Protein AF-D5SGZ9-F1 (afdb_monomer)

Foldseek 3Di:
DPPPPPDDALVNLVVVLVVLVVVLVVCVVPHDPVVNVVSVVVSVVSVVVSVVNVVVPDDPVVVVVVVVVVVVVVVVVVVVVVVVVVVVVVVVVVVVVPDPDDPDPPDDDDDDD

Secondary structure (DSSP, 8-state):
------PPPHHHHHHHHHHHHHHHHHHHTT--HHHHHHHHHHHHHHHHHHHHHHHTS--HHHHHHHHHHHHHHHHHHHHHHHHHHHHHHHHHHHHHH-PPPP-----------

Structure (mmCIF, N/CA/C/O backbone):
data_AF-D5SGZ9-F1
#
_entry.id   AF-D5SGZ9-F1
#
loop_
_atom_site.group_PDB
_atom_site.id
_atom_site.type_symbol
_atom_site.label_atom_id
_atom_site.label_alt_id
_atom_site.label_comp_id
_atom_site.label_asym_id
_atom_site.label_entity_id
_atom_site.label_seq_id
_atom_site.pdbx_PDB_ins_code
_atom_site.Cartn_x
_atom_site.Cartn_y
_atom_site.Cartn_z
_atom_site.occupancy
_atom_site.B_iso_or_equiv
_atom_site.auth_seq_id
_atom_site.auth_comp_id
_atom_site.auth_asym_id
_atom_site.auth_atom_id
_atom_site.pdbx_PDB_model_num
ATOM 1 N N . MET A 1 1 ? 19.747 -9.788 16.805 1.00 39.22 1 MET A N 1
ATOM 2 C CA . MET A 1 1 ? 19.063 -8.711 16.062 1.00 39.22 1 MET A CA 1
ATOM 3 C C . MET A 1 1 ? 19.296 -8.946 14.583 1.00 39.22 1 MET A C 1
ATOM 5 O O . MET A 1 1 ? 20.412 -8.750 14.116 1.00 39.22 1 MET A O 1
ATOM 9 N N . SER A 1 2 ? 18.296 -9.457 13.870 1.00 44.56 2 SER A N 1
ATOM 10 C CA . SER A 1 2 ? 18.374 -9.579 12.414 1.00 44.56 2 SER A CA 1
ATOM 11 C C . SER A 1 2 ? 18.352 -8.168 11.841 1.00 44.56 2 SER A C 1
ATOM 13 O O . SER A 1 2 ? 17.422 -7.419 12.124 1.00 44.56 2 SER A O 1
ATOM 15 N N . LYS A 1 3 ? 19.399 -7.778 11.105 1.00 44.19 3 LYS A N 1
ATOM 16 C CA . LYS A 1 3 ? 19.377 -6.553 10.302 1.00 44.19 3 LYS A CA 1
ATOM 17 C C . LYS A 1 3 ? 18.256 -6.733 9.292 1.00 44.19 3 LYS A C 1
ATOM 19 O O . LYS A 1 3 ? 18.413 -7.490 8.337 1.00 44.19 3 LYS A O 1
ATOM 24 N N . GLU A 1 4 ? 17.112 -6.121 9.553 1.00 48.75 4 GLU A N 1
ATOM 25 C CA . GLU A 1 4 ? 16.048 -6.044 8.571 1.00 48.75 4 GLU A CA 1
ATOM 26 C C . GLU A 1 4 ? 16.647 -5.292 7.384 1.00 48.75 4 GLU A C 1
ATOM 28 O O . GLU A 1 4 ? 17.048 -4.133 7.497 1.00 48.75 4 GLU A O 1
ATOM 33 N N . VAL A 1 5 ? 16.875 -6.009 6.284 1.00 51.25 5 VAL A N 1
ATOM 34 C CA . VAL A 1 5 ? 17.362 -5.403 5.050 1.00 51.25 5 VAL A CA 1
ATOM 35 C C . VAL A 1 5 ? 16.232 -4.494 4.598 1.00 51.25 5 VAL A C 1
ATOM 37 O O . VAL A 1 5 ? 15.231 -4.977 4.073 1.00 51.25 5 VAL A O 1
ATOM 40 N N . ILE A 1 6 ? 16.364 -3.197 4.885 1.00 64.25 6 ILE A N 1
ATOM 41 C CA . ILE A 1 6 ? 15.407 -2.176 4.474 1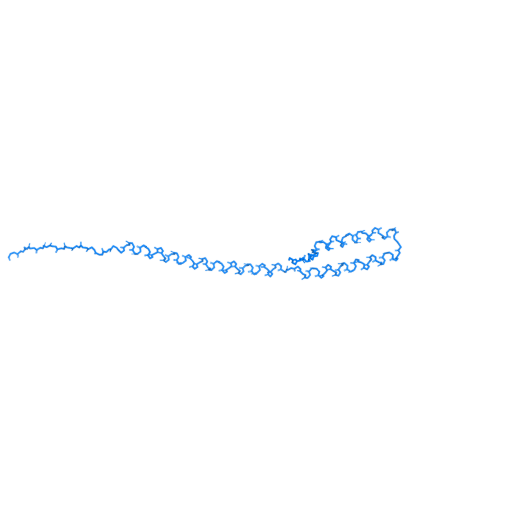.00 64.25 6 ILE A CA 1
ATOM 42 C C . ILE A 1 6 ? 15.394 -2.219 2.951 1.00 64.25 6 ILE A C 1
ATOM 44 O O . ILE A 1 6 ? 16.319 -1.740 2.293 1.00 64.25 6 ILE A O 1
ATOM 48 N N . LYS A 1 7 ? 14.383 -2.884 2.386 1.00 67.56 7 LYS A N 1
ATOM 49 C CA . LYS A 1 7 ? 14.171 -2.868 0.944 1.00 67.56 7 LYS A CA 1
ATOM 50 C C . LYS A 1 7 ? 13.926 -1.411 0.543 1.00 67.56 7 LYS A C 1
ATOM 52 O O . LYS A 1 7 ? 13.216 -0.712 1.272 1.00 67.56 7 LYS A O 1
ATOM 57 N N . PRO A 1 8 ? 14.499 -0.939 -0.573 1.00 72.56 8 PRO A N 1
ATOM 58 C CA . PRO A 1 8 ? 14.273 0.429 -1.009 1.00 72.56 8 PRO A CA 1
ATOM 59 C C . PRO A 1 8 ? 12.770 0.650 -1.216 1.00 72.56 8 PRO A C 1
ATOM 61 O O . PRO A 1 8 ? 12.081 -0.211 -1.770 1.00 72.56 8 PRO A O 1
ATOM 64 N N . SER A 1 9 ? 12.246 1.780 -0.741 1.00 80.75 9 SER A N 1
ATOM 65 C CA . SER A 1 9 ? 10.838 2.125 -0.943 1.00 80.75 9 SER A CA 1
ATOM 66 C C . SER A 1 9 ? 10.568 2.399 -2.425 1.00 80.75 9 SER A C 1
ATOM 68 O O . SER A 1 9 ? 11.469 2.810 -3.160 1.00 80.75 9 SER A O 1
ATOM 70 N N . ALA A 1 10 ? 9.322 2.234 -2.875 1.00 80.62 10 ALA A N 1
ATOM 71 C CA . ALA A 1 10 ? 8.929 2.593 -4.242 1.00 80.62 10 ALA A CA 1
ATOM 72 C C . ALA A 1 10 ? 9.262 4.061 -4.580 1.00 80.62 10 ALA A C 1
ATOM 74 O O . ALA A 1 10 ? 9.677 4.365 -5.695 1.00 80.62 10 ALA A O 1
ATOM 75 N N . GLU A 1 11 ? 9.162 4.952 -3.593 1.00 81.81 11 GLU A N 1
ATOM 76 C CA . GLU A 1 11 ? 9.568 6.353 -3.707 1.00 81.81 11 GLU A CA 1
ATOM 77 C C . GLU A 1 11 ? 11.072 6.506 -3.986 1.00 81.81 11 GLU A C 1
ATOM 79 O O . GLU A 1 11 ? 11.463 7.270 -4.865 1.00 81.81 11 GLU A O 1
ATOM 84 N N . SER A 1 12 ? 11.930 5.741 -3.302 1.00 86.12 12 SER A N 1
ATOM 85 C CA . SER A 1 12 ? 13.377 5.780 -3.552 1.00 86.12 12 SER A CA 1
ATOM 86 C C . SER A 1 12 ? 13.741 5.335 -4.975 1.00 86.12 12 SER A C 1
ATOM 88 O O . SER A 1 12 ? 14.612 5.941 -5.599 1.00 86.12 12 SER A O 1
ATOM 90 N N . TYR A 1 13 ? 13.026 4.343 -5.523 1.00 85.88 13 TYR A N 1
ATOM 91 C CA . TYR A 1 13 ? 13.176 3.924 -6.919 1.00 85.88 13 TYR A CA 1
ATOM 92 C C . TYR A 1 13 ? 12.716 5.010 -7.898 1.00 85.88 13 TYR A C 1
ATOM 94 O O . TYR A 1 13 ? 13.408 5.256 -8.881 1.00 85.88 13 TYR A O 1
AT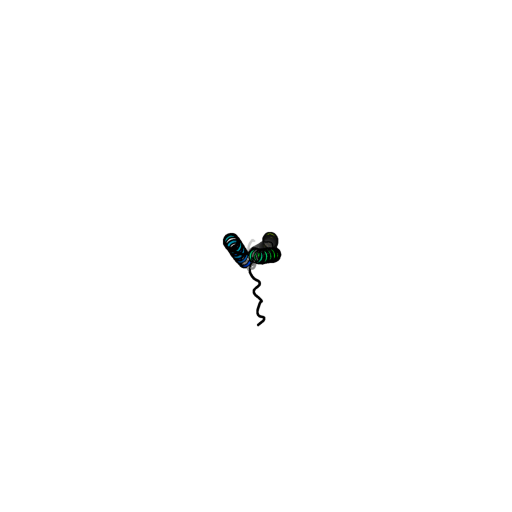OM 102 N N . LEU A 1 14 ? 11.594 5.688 -7.625 1.00 85.62 14 LEU A N 1
ATOM 103 C CA . LEU A 1 14 ? 11.121 6.811 -8.446 1.00 85.62 14 LEU A CA 1
ATOM 104 C C . LEU A 1 14 ? 12.114 7.970 -8.457 1.00 85.62 14 LEU A C 1
ATOM 106 O O . LEU A 1 14 ? 12.428 8.492 -9.523 1.00 85.62 14 LEU A O 1
ATOM 110 N N . ASN A 1 15 ? 12.638 8.344 -7.289 1.00 90.06 15 ASN A N 1
ATOM 111 C CA . ASN A 1 15 ? 13.623 9.415 -7.169 1.00 90.06 15 ASN A CA 1
ATOM 112 C C . ASN A 1 15 ? 14.909 9.079 -7.930 1.00 90.06 15 ASN A C 1
ATOM 114 O O . ASN A 1 15 ? 15.460 9.939 -8.618 1.00 90.06 15 ASN A O 1
ATOM 118 N N . LYS A 1 16 ? 15.358 7.820 -7.855 1.00 88.75 16 LYS A N 1
ATOM 119 C CA . LYS A 1 16 ? 16.501 7.341 -8.632 1.00 88.75 16 LYS A CA 1
ATOM 120 C C . LYS A 1 16 ? 16.216 7.405 -10.137 1.00 88.75 16 LYS A C 1
ATOM 122 O O . LYS A 1 16 ? 16.973 8.035 -10.864 1.00 88.75 16 LYS A O 1
ATOM 127 N N . LEU A 1 17 ? 15.088 6.850 -10.585 1.00 88.81 17 LEU A N 1
ATOM 128 C CA . LEU A 1 17 ? 14.693 6.860 -11.994 1.00 88.81 17 LEU A CA 1
ATOM 129 C C . LEU A 1 17 ? 14.577 8.288 -12.547 1.00 88.81 17 LEU A C 1
ATOM 131 O O . LEU A 1 17 ? 15.016 8.557 -13.662 1.00 88.81 17 LEU A O 1
ATOM 135 N N . TYR A 1 18 ? 14.021 9.213 -11.765 1.00 89.50 18 TYR A N 1
ATOM 136 C CA . TYR A 1 18 ? 13.962 10.628 -12.120 1.00 89.50 18 TYR A CA 1
ATOM 137 C C . TYR A 1 18 ? 15.362 11.225 -12.305 1.00 89.50 18 TYR A C 1
ATOM 139 O O . TYR A 1 18 ? 15.615 11.883 -13.314 1.00 89.50 18 TYR A O 1
ATOM 147 N N . ALA A 1 19 ? 16.280 10.972 -11.368 1.00 89.50 19 ALA A N 1
ATOM 148 C CA . ALA A 1 19 ? 17.659 11.436 -11.474 1.00 89.50 19 ALA A CA 1
ATOM 149 C C . ALA A 1 19 ? 18.365 10.842 -12.704 1.00 89.50 19 ALA A C 1
ATOM 151 O O . ALA A 1 19 ? 19.024 11.573 -13.443 1.00 89.50 19 ALA A O 1
ATOM 152 N N . ASP A 1 20 ? 18.180 9.550 -12.976 1.00 87.69 20 ASP A N 1
ATOM 153 C CA . ASP A 1 20 ? 18.793 8.876 -14.121 1.00 87.69 20 ASP A CA 1
ATOM 154 C C . ASP A 1 20 ? 18.246 9.394 -15.456 1.00 87.69 20 ASP A C 1
ATOM 156 O O . ASP A 1 20 ? 19.021 9.644 -16.381 1.00 87.69 20 ASP A O 1
ATOM 160 N N . LEU A 1 21 ? 16.937 9.650 -15.548 1.00 87.50 21 LEU A N 1
ATOM 161 C CA . LEU A 1 21 ? 16.319 10.287 -16.715 1.00 87.50 21 LEU A CA 1
ATOM 162 C C . LEU A 1 21 ? 16.799 11.730 -16.899 1.00 87.50 21 LEU A C 1
ATOM 164 O O . LEU A 1 21 ? 17.127 12.133 -18.015 1.00 87.50 21 LEU A O 1
ATOM 168 N N . PHE A 1 22 ? 16.891 12.504 -15.818 1.00 87.69 22 PHE A N 1
ATOM 169 C CA . PHE A 1 22 ? 17.424 13.863 -15.861 1.00 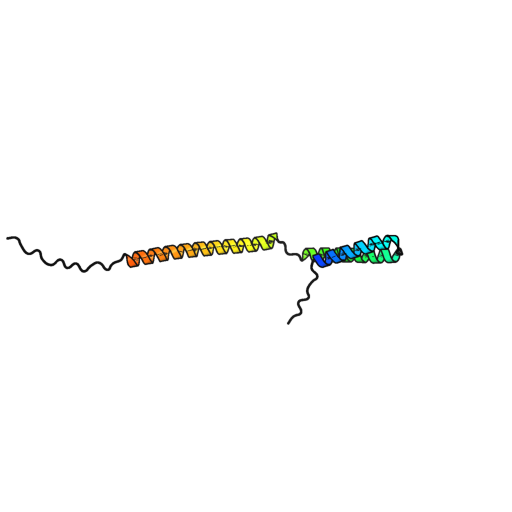87.69 22 PHE A CA 1
ATOM 170 C C . PHE A 1 22 ? 18.878 13.876 -16.346 1.00 87.69 22 PHE A C 1
ATOM 172 O O . PHE A 1 22 ? 19.251 14.669 -17.213 1.00 87.69 22 PHE A O 1
ATOM 179 N N . HIS A 1 23 ? 19.713 12.973 -15.832 1.00 84.50 23 HIS A N 1
ATOM 180 C CA . HIS A 1 23 ? 21.090 12.830 -16.287 1.00 84.50 23 HIS A CA 1
ATOM 181 C C . HIS A 1 23 ? 21.176 12.352 -17.733 1.00 84.50 23 HIS A C 1
ATOM 183 O O . HIS A 1 23 ? 22.022 12.849 -18.467 1.00 84.50 23 HIS A O 1
ATOM 189 N N . LEU A 1 24 ? 20.301 11.441 -18.162 1.00 84.81 24 LEU A N 1
ATOM 190 C CA . LEU A 1 24 ? 20.236 10.992 -19.547 1.00 84.81 24 LEU A CA 1
ATOM 191 C C . LEU A 1 24 ? 19.965 12.166 -20.494 1.00 84.81 24 LEU A C 1
ATOM 193 O O . LEU A 1 24 ? 20.727 12.356 -21.437 1.00 84.81 24 LEU A O 1
ATOM 197 N N . VAL A 1 25 ? 18.940 12.978 -20.214 1.00 84.69 25 VAL A N 1
ATOM 198 C CA . VAL A 1 25 ? 18.587 14.150 -21.034 1.00 84.69 25 VAL A CA 1
ATOM 199 C C . VAL A 1 25 ? 19.753 15.137 -21.117 1.00 84.69 25 VAL A C 1
ATOM 201 O O . VAL A 1 25 ? 20.125 15.550 -22.211 1.00 84.69 25 VAL A O 1
ATOM 204 N N . ASN A 1 26 ? 20.405 15.443 -19.993 1.00 82.56 26 ASN A N 1
ATOM 205 C CA . ASN A 1 26 ? 21.573 16.333 -19.981 1.00 82.56 26 ASN A CA 1
ATOM 206 C C . ASN A 1 26 ? 22.810 15.727 -20.673 1.00 82.56 26 ASN A C 1
ATOM 208 O O . ASN A 1 26 ? 23.663 16.454 -21.184 1.00 82.56 26 ASN A O 1
ATOM 212 N N . SER A 1 27 ? 22.938 14.397 -20.681 1.00 79.88 27 SER A N 1
ATOM 213 C CA . SER A 1 27 ? 24.018 13.690 -21.371 1.00 79.88 27 SER A CA 1
ATOM 214 C C . SER A 1 27 ? 23.809 13.620 -22.879 1.00 79.88 27 SER A C 1
ATOM 216 O O . SER A 1 27 ? 24.800 13.524 -23.592 1.00 79.88 27 SER A O 1
ATOM 218 N N . VAL A 1 28 ? 22.581 13.704 -23.396 1.00 78.19 28 VAL A N 1
ATOM 219 C CA . VAL A 1 28 ? 22.344 13.750 -24.852 1.00 78.19 28 VAL A CA 1
ATOM 220 C C . VAL A 1 28 ? 23.039 14.960 -25.488 1.00 78.19 28 VAL A C 1
ATOM 222 O O . VAL A 1 28 ? 23.553 14.853 -26.597 1.00 78.19 28 VAL A O 1
ATOM 225 N N . GLU A 1 29 ? 23.127 16.086 -24.776 1.00 74.88 29 GLU A N 1
ATOM 226 C CA . GLU A 1 29 ? 23.757 17.308 -25.291 1.00 74.88 29 GLU A CA 1
ATOM 227 C C . GLU A 1 29 ? 25.298 17.261 -25.312 1.00 74.88 29 GLU A C 1
ATOM 229 O O . GLU A 1 29 ? 25.920 18.024 -26.049 1.00 74.88 29 GLU A O 1
ATOM 234 N N . LYS A 1 30 ? 25.935 16.405 -24.495 1.00 76.94 30 LYS A N 1
ATOM 235 C CA . LYS A 1 30 ? 27.397 16.439 -24.244 1.00 76.94 30 LYS A CA 1
ATOM 236 C C . LYS A 1 30 ? 28.113 15.090 -24.364 1.00 76.94 30 LYS A C 1
ATOM 238 O O . LYS A 1 30 ? 29.341 15.054 -24.383 1.00 76.94 30 LYS A O 1
ATOM 243 N N . GLY A 1 31 ? 27.371 13.991 -24.365 1.00 73.06 31 GLY A N 1
ATOM 244 C CA . GLY A 1 31 ? 27.884 12.637 -24.199 1.00 73.06 31 GLY A CA 1
ATOM 245 C C . GLY A 1 31 ? 28.224 11.953 -25.517 1.00 73.06 31 GLY A C 1
ATOM 246 O O . GLY A 1 31 ? 27.651 12.228 -26.570 1.00 73.06 31 GLY A O 1
ATOM 247 N N . SER A 1 32 ? 29.150 10.999 -25.448 1.00 77.44 32 SER A N 1
ATOM 248 C CA . SER A 1 32 ? 29.402 10.080 -26.560 1.00 77.44 32 SER A CA 1
ATOM 249 C C . SER A 1 32 ? 28.248 9.075 -26.702 1.00 77.44 32 SER A C 1
ATOM 251 O O . SER A 1 32 ? 27.617 8.694 -25.714 1.00 77.44 32 SER A O 1
ATOM 253 N N . GLY A 1 33 ? 27.977 8.590 -27.920 1.00 81.38 33 GLY A N 1
ATOM 254 C CA . GLY A 1 33 ? 26.897 7.619 -28.158 1.00 81.38 33 GLY A CA 1
ATOM 255 C C . GLY A 1 33 ? 27.015 6.329 -27.326 1.00 81.38 33 GLY A C 1
ATOM 256 O O . GLY A 1 33 ? 26.003 5.723 -26.969 1.00 81.38 33 GLY A O 1
ATOM 257 N N . SER A 1 34 ? 28.234 5.927 -26.949 1.00 84.44 34 SER A N 1
ATOM 258 C CA . SER A 1 34 ? 28.473 4.796 -26.043 1.00 84.44 34 SER A CA 1
ATOM 259 C C . SER A 1 34 ? 28.045 5.100 -24.605 1.00 84.44 34 SER A C 1
ATOM 261 O O . SER A 1 34 ? 27.377 4.269 -23.991 1.00 84.44 34 SER A O 1
ATOM 263 N N . GLU A 1 35 ? 28.356 6.288 -24.080 1.00 83.50 35 GLU A N 1
ATOM 264 C CA . GLU A 1 35 ? 27.884 6.735 -22.763 1.00 83.50 35 GLU A CA 1
ATOM 265 C C . GLU A 1 35 ? 26.353 6.801 -22.722 1.00 83.50 35 GLU A C 1
ATOM 267 O O . GLU A 1 35 ? 25.735 6.308 -21.775 1.00 83.50 35 GLU A O 1
ATOM 272 N N . LEU A 1 36 ? 25.736 7.329 -23.784 1.00 85.38 36 LEU A N 1
ATOM 273 C CA . LEU A 1 36 ? 24.282 7.367 -23.921 1.00 85.38 36 LEU A CA 1
ATOM 274 C C . LEU A 1 36 ? 23.677 5.955 -23.879 1.00 85.38 36 LEU A C 1
ATOM 276 O O . LEU A 1 36 ? 22.704 5.718 -23.169 1.00 85.38 36 LEU A O 1
ATOM 280 N N . THR A 1 37 ? 24.297 4.999 -24.576 1.00 87.38 37 THR A N 1
ATOM 281 C CA . THR A 1 37 ? 23.861 3.593 -24.590 1.00 87.38 37 THR A CA 1
ATOM 282 C C . THR A 1 37 ? 23.940 2.951 -23.202 1.00 87.38 37 THR A C 1
ATOM 284 O O . THR A 1 37 ? 23.028 2.227 -22.806 1.00 87.38 37 THR A O 1
ATOM 287 N N . VAL A 1 38 ? 25.008 3.209 -22.440 1.00 87.56 38 VAL A N 1
ATOM 288 C CA . VAL A 1 38 ? 25.148 2.690 -21.067 1.00 87.56 38 VAL A CA 1
ATOM 289 C C . VAL A 1 38 ? 24.082 3.288 -20.149 1.00 87.56 38 VAL A C 1
ATOM 291 O O . VAL A 1 38 ? 23.443 2.556 -19.397 1.00 87.56 38 VAL A O 1
ATOM 294 N N . ARG A 1 39 ? 23.841 4.601 -20.238 1.00 86.50 39 ARG A N 1
ATOM 295 C CA . ARG A 1 39 ? 22.811 5.278 -19.436 1.00 86.50 39 ARG A CA 1
ATOM 296 C C . ARG A 1 39 ? 21.407 4.774 -19.758 1.00 86.50 39 ARG A C 1
ATOM 298 O O . ARG A 1 39 ? 20.638 4.541 -18.832 1.00 86.50 39 ARG A O 1
ATOM 305 N N . LEU A 1 40 ? 21.095 4.541 -21.034 1.00 88.75 40 LEU A N 1
ATOM 306 C CA . LEU A 1 40 ? 19.820 3.945 -21.446 1.00 88.75 40 LEU A CA 1
ATOM 307 C C . LEU A 1 40 ? 19.605 2.569 -20.809 1.00 88.75 40 LEU A C 1
ATOM 309 O O . LEU A 1 40 ? 18.555 2.337 -20.221 1.00 88.75 40 LEU A O 1
ATOM 313 N N . ARG A 1 41 ? 20.618 1.693 -20.833 1.00 90.31 41 ARG A N 1
ATOM 314 C CA . ARG A 1 41 ? 20.531 0.374 -20.179 1.00 90.31 41 ARG A CA 1
ATOM 315 C C . ARG A 1 41 ? 20.307 0.478 -18.671 1.00 90.31 41 ARG A C 1
ATOM 317 O O . ARG A 1 41 ? 19.562 -0.322 -18.114 1.00 90.31 41 ARG A O 1
ATOM 324 N N . ASN A 1 42 ? 20.936 1.452 -18.011 1.00 88.00 42 ASN A N 1
ATOM 325 C CA . ASN A 1 42 ? 20.722 1.685 -16.581 1.00 88.00 42 ASN A CA 1
ATOM 326 C C . ASN A 1 42 ? 19.279 2.123 -16.305 1.00 88.00 42 ASN A C 1
ATOM 328 O O . ASN A 1 42 ? 18.621 1.524 -15.462 1.00 88.00 42 ASN A O 1
ATOM 332 N N . VAL A 1 43 ? 18.757 3.083 -17.077 1.00 89.94 43 VAL A N 1
ATOM 333 C CA . VAL A 1 43 ? 17.356 3.522 -16.983 1.00 89.94 43 VAL A CA 1
ATOM 334 C C . VAL A 1 43 ? 16.394 2.351 -17.211 1.00 89.94 43 VAL A C 1
ATOM 336 O O . VAL A 1 43 ? 15.442 2.186 -16.454 1.00 89.94 43 VAL A O 1
ATOM 339 N N . GLU A 1 44 ? 16.641 1.498 -18.207 1.00 91.25 44 GLU A N 1
ATOM 340 C CA . GLU A 1 44 ? 15.827 0.300 -18.459 1.00 91.25 44 GLU A CA 1
ATOM 341 C C . GLU A 1 44 ? 15.841 -0.674 -17.270 1.00 91.25 44 GLU A C 1
ATOM 343 O O . GLU A 1 44 ? 14.787 -1.172 -16.859 1.00 91.25 44 GLU A O 1
ATOM 348 N N . ALA A 1 45 ? 17.017 -0.918 -16.686 1.00 90.50 45 ALA A N 1
ATOM 349 C CA . ALA A 1 45 ? 17.169 -1.764 -15.505 1.00 90.50 45 ALA A CA 1
ATOM 350 C C . ALA A 1 45 ? 16.471 -1.167 -14.269 1.00 90.50 45 ALA A C 1
ATOM 352 O O . ALA A 1 45 ? 15.857 -1.898 -13.485 1.00 90.50 45 ALA A O 1
ATOM 353 N N . ASP A 1 46 ? 16.511 0.154 -14.113 1.00 88.12 46 ASP A N 1
ATOM 354 C CA . ASP A 1 46 ? 15.845 0.862 -13.022 1.00 88.12 46 ASP A CA 1
ATOM 355 C C . ASP A 1 46 ? 14.325 0.877 -13.186 1.00 88.12 46 ASP A C 1
ATOM 357 O O . ASP A 1 46 ? 13.605 0.664 -12.211 1.00 88.12 46 ASP A O 1
ATOM 361 N N . ILE A 1 47 ? 13.817 0.991 -14.417 1.00 90.50 47 ILE A N 1
ATOM 362 C CA . ILE A 1 47 ? 12.390 0.812 -14.719 1.00 90.50 47 ILE A CA 1
ATOM 363 C C . ILE A 1 47 ? 11.940 -0.613 -14.382 1.00 90.50 47 ILE A C 1
ATOM 365 O O . ILE A 1 47 ? 10.865 -0.796 -13.805 1.00 90.50 47 ILE A O 1
ATOM 369 N N . ALA A 1 48 ? 12.730 -1.632 -14.731 1.00 90.44 48 ALA A N 1
ATOM 370 C CA . ALA A 1 48 ? 12.413 -3.020 -14.397 1.00 90.44 48 ALA A CA 1
AT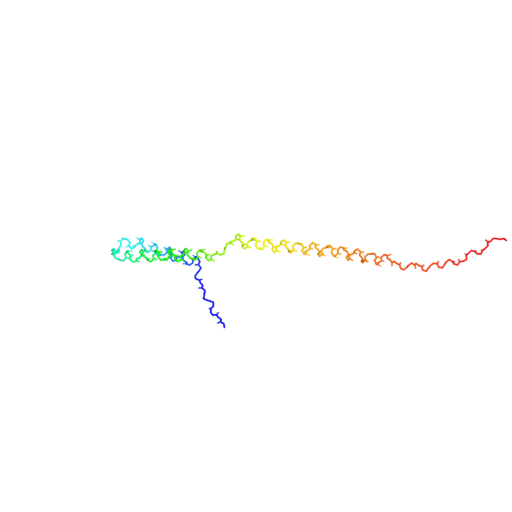OM 371 C C . ALA A 1 48 ? 12.380 -3.236 -12.874 1.00 90.44 48 ALA A C 1
ATOM 373 O O . ALA A 1 48 ? 11.402 -3.764 -12.344 1.00 90.44 48 ALA A O 1
ATOM 374 N N . SER A 1 49 ? 13.396 -2.732 -12.169 1.00 87.75 49 SER A N 1
ATOM 375 C CA . SER A 1 49 ? 13.480 -2.796 -10.706 1.00 87.75 49 SER A CA 1
ATOM 376 C C . SER A 1 49 ? 12.316 -2.065 -10.035 1.00 87.75 49 SER A C 1
ATOM 378 O O . SER A 1 49 ? 11.725 -2.574 -9.084 1.00 87.75 49 SER A O 1
ATOM 380 N N . PHE A 1 50 ? 11.928 -0.901 -10.562 1.00 87.38 50 PHE A N 1
ATOM 381 C CA . PHE A 1 50 ? 10.779 -0.148 -10.076 1.00 87.38 50 PHE A CA 1
ATOM 382 C C . PHE A 1 50 ? 9.463 -0.907 -10.283 1.00 87.38 50 PHE A C 1
ATOM 384 O O . PHE A 1 50 ? 8.652 -0.986 -9.363 1.00 87.38 50 PHE A O 1
ATOM 391 N N . LYS A 1 51 ? 9.255 -1.528 -11.452 1.00 88.88 51 LYS A N 1
ATOM 392 C CA . LYS A 1 51 ? 8.072 -2.370 -11.706 1.00 88.88 51 LYS A CA 1
ATOM 393 C C . LYS A 1 51 ? 7.962 -3.522 -10.711 1.00 88.88 51 LYS A C 1
ATOM 395 O O . LYS A 1 51 ? 6.859 -3.836 -10.268 1.00 88.88 51 LYS A O 1
ATOM 400 N N . ASP A 1 52 ? 9.079 -4.142 -10.350 1.00 87.38 52 ASP A N 1
ATOM 401 C CA . ASP A 1 52 ? 9.081 -5.209 -9.351 1.00 87.38 52 ASP A CA 1
ATOM 402 C C . ASP A 1 52 ? 8.854 -4.676 -7.931 1.00 87.38 52 ASP A C 1
ATOM 404 O O . ASP A 1 52 ? 8.114 -5.290 -7.160 1.00 87.38 52 ASP A O 1
ATOM 408 N N . ALA A 1 53 ? 9.382 -3.494 -7.604 1.00 86.00 53 ALA A N 1
ATOM 409 C CA . ALA A 1 53 ? 9.076 -2.816 -6.348 1.00 86.00 53 ALA A CA 1
ATOM 410 C C . ALA A 1 53 ? 7.581 -2.467 -6.228 1.00 86.00 53 ALA A C 1
ATOM 412 O O . ALA A 1 53 ? 6.998 -2.661 -5.162 1.00 86.00 53 ALA A O 1
ATOM 413 N N . LEU A 1 54 ? 6.928 -2.037 -7.314 1.00 85.00 54 LEU A N 1
ATOM 414 C CA . LEU A 1 54 ? 5.487 -1.756 -7.328 1.00 85.00 54 LEU A CA 1
ATOM 415 C C . LEU A 1 54 ? 4.643 -2.992 -6.999 1.00 85.00 54 LEU A C 1
ATOM 417 O O . LEU A 1 54 ? 3.671 -2.875 -6.261 1.00 85.00 54 LEU A O 1
ATOM 421 N N . LYS A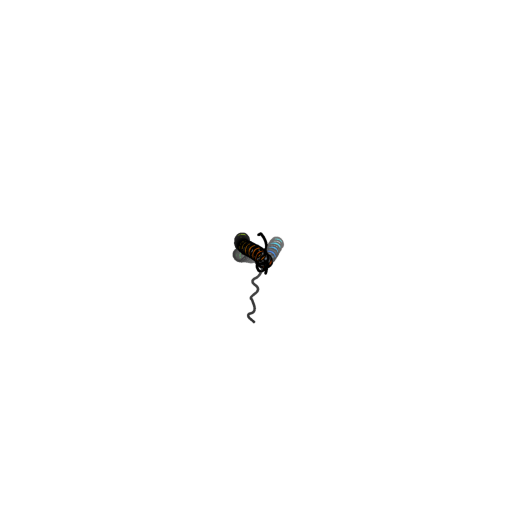 1 55 ? 5.035 -4.184 -7.468 1.00 84.50 55 LYS A N 1
ATOM 422 C CA . LYS A 1 55 ? 4.343 -5.443 -7.120 1.00 84.50 55 LYS A CA 1
ATOM 423 C C . LYS A 1 55 ? 4.419 -5.771 -5.627 1.00 84.50 55 LYS A C 1
ATOM 425 O O . LYS A 1 55 ? 3.619 -6.562 -5.140 1.00 84.50 55 LYS A O 1
ATOM 430 N N . SER A 1 56 ? 5.406 -5.218 -4.919 1.00 83.38 56 SER A N 1
ATOM 431 C CA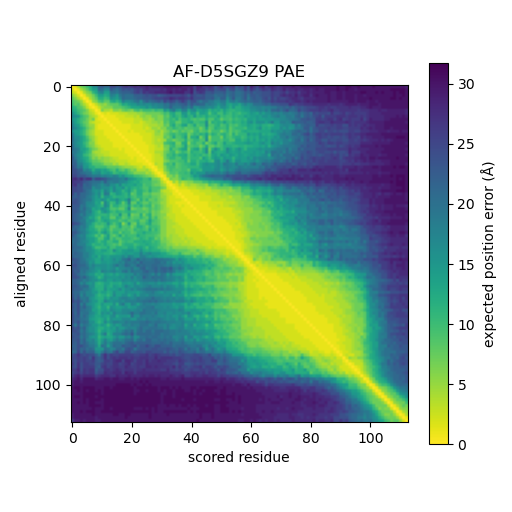 . SER A 1 56 ? 5.565 -5.418 -3.478 1.00 83.38 56 SER A CA 1
ATOM 432 C C . SER A 1 56 ? 4.725 -4.460 -2.634 1.00 83.38 56 SER A C 1
ATOM 434 O O . SER A 1 56 ? 4.582 -4.695 -1.435 1.00 83.38 56 SER A O 1
ATOM 436 N N . ILE A 1 57 ? 4.164 -3.403 -3.238 1.00 81.44 57 ILE A N 1
ATOM 437 C CA . ILE A 1 57 ? 3.246 -2.508 -2.539 1.00 81.44 57 ILE A CA 1
ATOM 438 C C . ILE A 1 57 ? 1.969 -3.305 -2.244 1.00 81.44 57 ILE A C 1
ATOM 440 O O . ILE A 1 57 ? 1.354 -3.825 -3.177 1.00 81.44 57 ILE A O 1
ATOM 444 N N . PRO A 1 58 ? 1.572 -3.434 -0.967 1.00 81.25 58 PRO A N 1
ATOM 445 C CA . PRO A 1 58 ? 0.349 -4.136 -0.620 1.00 81.25 58 PRO A CA 1
ATOM 446 C C . PRO A 1 58 ? -0.857 -3.432 -1.241 1.00 81.25 58 PRO A C 1
ATOM 448 O O . PRO A 1 58 ? -0.935 -2.202 -1.262 1.00 81.25 58 PRO A O 1
ATOM 451 N N . ASP A 1 59 ? -1.810 -4.224 -1.726 1.00 83.62 59 ASP A N 1
ATOM 452 C CA . ASP A 1 59 ? -3.075 -3.695 -2.219 1.00 83.62 59 ASP A CA 1
ATOM 453 C C . ASP A 1 59 ? -3.863 -3.096 -1.046 1.00 83.62 59 ASP A C 1
ATOM 455 O O . ASP A 1 59 ? -4.318 -3.805 -0.141 1.00 83.62 59 ASP A O 1
ATOM 459 N N . ILE A 1 60 ? -4.017 -1.772 -1.076 1.00 86.81 60 ILE A N 1
ATOM 460 C CA . ILE A 1 60 ? -4.751 -1.008 -0.067 1.00 86.81 60 ILE A CA 1
ATOM 461 C C . ILE A 1 60 ? -6.185 -1.526 0.052 1.00 86.81 60 ILE A C 1
ATOM 463 O O . ILE A 1 60 ? -6.681 -1.633 1.167 1.00 86.81 60 ILE A O 1
ATOM 467 N N . GLY A 1 61 ? -6.830 -1.922 -1.050 1.00 87.19 61 GLY A N 1
ATOM 468 C CA . GLY A 1 61 ? -8.194 -2.447 -1.023 1.00 87.19 61 GLY A CA 1
ATOM 469 C C . GLY A 1 61 ? -8.303 -3.773 -0.266 1.00 87.19 61 GLY A C 1
ATOM 470 O O . GLY A 1 61 ? -9.280 -4.006 0.449 1.00 87.19 61 GLY A O 1
ATOM 471 N N . VAL A 1 62 ? -7.279 -4.630 -0.355 1.00 88.38 62 VAL A N 1
ATOM 472 C CA . VAL A 1 62 ? -7.230 -5.902 0.386 1.00 88.38 62 VAL A CA 1
ATOM 473 C C . VAL A 1 62 ? -7.033 -5.659 1.882 1.00 88.38 62 VAL A C 1
ATOM 475 O O . VAL A 1 62 ? -7.728 -6.271 2.699 1.00 88.38 62 VAL A O 1
ATOM 478 N N . GLU A 1 63 ? -6.109 -4.774 2.256 1.00 88.88 63 GLU A N 1
ATOM 479 C CA . GLU A 1 63 ? -5.861 -4.448 3.666 1.00 88.88 63 GLU A CA 1
ATOM 480 C C . GLU A 1 63 ? -7.036 -3.683 4.286 1.00 88.88 63 GLU A C 1
ATOM 482 O O . GLU A 1 63 ? -7.501 -4.033 5.372 1.00 88.88 63 GLU A O 1
ATOM 487 N N . GLU A 1 64 ? -7.614 -2.729 3.561 1.00 92.50 64 GLU A N 1
ATOM 488 C CA . GLU A 1 64 ? -8.823 -2.016 3.966 1.00 92.50 64 GLU A CA 1
ATOM 489 C C . GLU A 1 64 ? -9.989 -2.986 4.192 1.00 92.50 64 GLU A C 1
ATOM 491 O O . GLU A 1 64 ? -10.687 -2.898 5.202 1.00 92.50 64 GLU A O 1
ATOM 496 N N . TYR A 1 65 ? -10.185 -3.965 3.303 1.00 93.06 65 TYR A N 1
ATOM 497 C CA . TYR A 1 65 ? -11.211 -4.990 3.485 1.00 93.06 65 TYR A CA 1
ATOM 498 C C . TYR A 1 65 ? -10.982 -5.829 4.752 1.00 93.06 65 TYR A C 1
ATOM 500 O O . TYR A 1 65 ? -11.934 -6.113 5.489 1.00 93.06 65 TYR A O 1
ATOM 508 N N . LYS A 1 66 ? -9.733 -6.215 5.051 1.00 93.94 66 LYS A N 1
ATOM 509 C CA . LYS A 1 66 ? -9.401 -6.931 6.296 1.00 93.94 66 LYS A CA 1
ATOM 510 C C . LYS A 1 66 ? -9.742 -6.092 7.525 1.00 93.94 66 LYS A C 1
ATOM 512 O O . LYS A 1 66 ? -10.374 -6.618 8.443 1.00 93.94 66 LYS A O 1
ATOM 517 N N . GLU A 1 67 ? -9.377 -4.814 7.529 1.00 94.94 67 GLU A N 1
ATOM 518 C CA . GLU A 1 67 ? -9.687 -3.904 8.633 1.00 94.94 67 GLU A CA 1
ATOM 519 C C . GLU A 1 67 ? -11.196 -3.685 8.781 1.00 94.94 67 GLU A C 1
ATOM 521 O O . GLU A 1 67 ? -11.733 -3.817 9.881 1.00 94.94 67 GLU A O 1
ATOM 526 N N . ARG A 1 68 ? -11.928 -3.501 7.677 1.00 96.25 68 ARG A N 1
ATOM 527 C CA . ARG A 1 68 ? -13.399 -3.421 7.684 1.00 96.25 68 ARG A CA 1
ATOM 528 C C . ARG A 1 68 ? -14.042 -4.665 8.299 1.00 96.25 68 ARG A C 1
ATOM 530 O O . ARG A 1 68 ? -14.986 -4.541 9.079 1.00 96.25 68 ARG A O 1
ATOM 537 N N . ARG A 1 69 ? -13.521 -5.866 8.016 1.00 96.50 69 ARG A N 1
ATOM 538 C CA . ARG A 1 69 ? -14.013 -7.107 8.645 1.00 96.50 69 ARG A CA 1
ATOM 539 C C . ARG A 1 69 ? -13.709 -7.181 10.138 1.00 96.50 69 ARG A C 1
ATOM 541 O O . ARG A 1 69 ? -14.568 -7.636 10.892 1.00 96.50 69 ARG A O 1
ATOM 548 N N . LYS A 1 70 ? -12.527 -6.739 10.576 1.00 97.38 70 LYS A N 1
ATOM 549 C CA . LYS A 1 70 ? -12.192 -6.660 12.008 1.00 97.38 70 LYS A CA 1
ATOM 550 C C . LYS A 1 70 ? -13.131 -5.699 12.731 1.00 97.38 70 LYS A C 1
ATOM 552 O O . LYS A 1 70 ? -13.691 -6.068 13.757 1.00 97.38 70 LYS A O 1
ATOM 557 N N . ILE A 1 71 ? -13.366 -4.521 12.159 1.00 97.56 71 ILE A N 1
ATOM 558 C CA . ILE A 1 71 ? -14.300 -3.524 12.692 1.00 97.56 71 ILE A CA 1
ATOM 559 C C . ILE A 1 71 ? -15.711 -4.116 12.814 1.00 97.56 71 ILE A C 1
ATOM 561 O O . ILE A 1 71 ? -16.312 -4.044 13.881 1.00 97.56 71 ILE A O 1
ATOM 565 N N . ALA A 1 72 ? -16.221 -4.780 11.771 1.00 97.88 72 ALA A N 1
ATOM 566 C CA . ALA A 1 72 ? -17.536 -5.425 11.817 1.00 97.88 72 ALA A CA 1
ATOM 567 C C . ALA A 1 72 ? -17.628 -6.522 12.897 1.00 97.88 72 ALA A C 1
ATOM 569 O O . ALA A 1 72 ? -18.654 -6.657 13.562 1.00 97.88 72 ALA A O 1
ATOM 570 N N . ALA A 1 73 ? -16.560 -7.300 13.096 1.00 97.88 73 ALA A N 1
ATOM 571 C CA . ALA A 1 73 ? -16.505 -8.300 14.159 1.00 97.88 73 ALA A CA 1
ATOM 572 C C . ALA A 1 73 ? -16.491 -7.661 15.557 1.00 97.88 73 ALA A C 1
ATOM 574 O O . ALA A 1 73 ? -17.138 -8.179 16.465 1.00 97.88 73 ALA A O 1
ATOM 575 N N . LEU A 1 74 ? -15.790 -6.536 15.727 1.00 98.12 74 LEU A N 1
ATOM 576 C CA . LEU A 1 74 ? -15.774 -5.779 16.978 1.00 98.12 74 LEU A CA 1
ATOM 577 C C . LEU A 1 74 ? -17.151 -5.188 17.296 1.00 98.12 74 LEU A C 1
ATOM 579 O O . LEU A 1 74 ? -17.597 -5.325 18.430 1.00 98.12 74 LEU A O 1
ATOM 583 N N . TYR A 1 75 ? -17.859 -4.628 16.310 1.00 98.12 75 TYR A N 1
ATOM 584 C CA . TYR A 1 75 ? -19.229 -4.138 16.506 1.00 98.12 75 TYR A CA 1
ATOM 585 C C . TYR A 1 75 ? -20.171 -5.229 17.023 1.00 98.12 75 TYR A C 1
ATOM 587 O O . TYR A 1 75 ? -20.874 -5.000 17.999 1.00 98.12 75 TYR A O 1
ATOM 595 N N . LYS A 1 76 ? -20.115 -6.443 16.461 1.00 97.69 76 LYS A N 1
ATOM 596 C CA . LYS A 1 76 ? -20.909 -7.582 16.962 1.00 97.69 76 LYS A CA 1
ATOM 597 C C . LYS A 1 76 ? -20.554 -7.984 18.395 1.00 97.69 76 LYS A C 1
ATOM 599 O O . LYS A 1 76 ? -21.407 -8.437 19.148 1.00 97.69 76 LYS A O 1
ATOM 604 N N . GLN A 1 77 ? -19.280 -7.873 18.776 1.00 97.81 77 GLN A N 1
ATOM 605 C CA . GLN A 1 77 ? -18.868 -8.146 20.155 1.00 97.81 77 GLN A CA 1
ATOM 606 C C . GLN A 1 77 ? -19.357 -7.071 21.123 1.00 97.81 77 GLN A C 1
ATOM 608 O O . GLN A 1 77 ? -19.639 -7.399 22.271 1.00 97.81 77 GLN A O 1
ATOM 613 N N . ILE A 1 78 ? -19.413 -5.814 20.680 1.00 97.75 78 ILE A N 1
ATOM 614 C CA . ILE A 1 78 ? -19.958 -4.704 21.463 1.00 97.75 78 ILE A CA 1
ATOM 615 C C . ILE A 1 78 ? -21.460 -4.908 21.655 1.00 97.75 78 ILE A C 1
ATOM 617 O O . ILE A 1 78 ? -21.892 -4.962 22.794 1.00 97.75 78 ILE A O 1
ATOM 621 N N . GLU A 1 79 ? -22.206 -5.174 20.582 1.00 97.44 79 GLU A N 1
ATOM 622 C CA . GLU A 1 79 ? -23.649 -5.458 20.63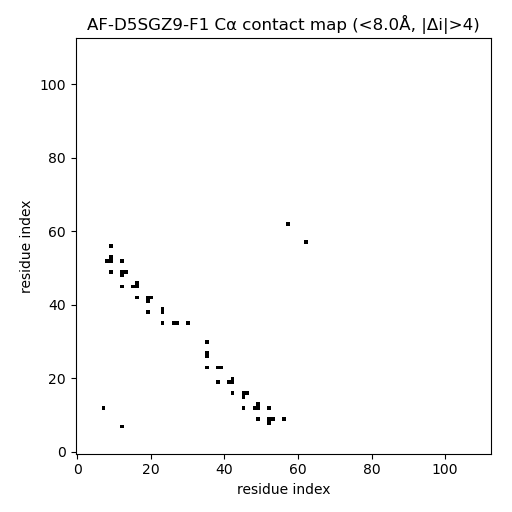1 1.00 97.44 79 GLU A CA 1
ATOM 623 C C . GLU A 1 79 ? -23.980 -6.565 21.642 1.00 97.44 79 GLU A C 1
ATOM 625 O O . GLU A 1 79 ? -24.766 -6.360 22.559 1.00 97.44 79 GLU A O 1
ATOM 630 N N . LYS A 1 80 ? -23.272 -7.700 21.579 1.00 96.50 80 LYS A N 1
ATOM 631 C CA . LYS A 1 80 ? -23.452 -8.786 22.552 1.00 96.50 80 LYS A CA 1
ATOM 632 C C . LYS A 1 80 ? -23.109 -8.377 23.991 1.00 96.50 80 LYS A C 1
ATOM 634 O O . LYS A 1 80 ? -23.671 -8.912 24.943 1.00 96.50 80 LYS A O 1
ATOM 639 N N . LYS A 1 81 ? -22.117 -7.505 24.182 1.00 96.81 81 LYS A N 1
ATOM 640 C CA . LYS A 1 81 ? -21.770 -7.006 25.520 1.00 96.81 81 LYS A CA 1
ATOM 641 C C . LYS A 1 81 ? -22.843 -6.059 26.044 1.00 96.81 81 LYS A C 1
ATOM 643 O O . LYS A 1 81 ? -23.145 -6.148 27.226 1.00 96.81 81 LYS A O 1
ATOM 648 N N . ASP A 1 82 ? -23.401 -5.213 25.187 1.00 96.69 82 ASP A N 1
ATOM 649 C CA . ASP A 1 82 ? -24.487 -4.301 25.538 1.00 96.69 82 ASP A CA 1
ATOM 650 C C . ASP A 1 82 ? -25.744 -5.098 25.933 1.00 96.69 82 ASP A C 1
ATOM 652 O O . ASP A 1 82 ? -26.286 -4.861 27.008 1.00 96.69 82 ASP A O 1
ATOM 656 N N . GLU A 1 83 ? -26.107 -6.146 25.181 1.00 95.62 83 GLU A N 1
ATOM 657 C CA . GLU A 1 83 ? -27.197 -7.075 25.543 1.00 95.62 83 GLU A CA 1
ATOM 658 C C . GLU A 1 83 ? -26.998 -7.699 26.937 1.00 95.62 83 GLU A C 1
ATOM 660 O O . GLU A 1 83 ? -27.904 -7.707 27.768 1.00 95.62 83 GLU A O 1
ATOM 665 N N . LEU A 1 84 ? -25.788 -8.188 27.233 1.00 94.62 84 LEU A N 1
ATOM 666 C CA . LEU A 1 84 ? -25.476 -8.772 28.543 1.00 94.62 84 LEU A CA 1
ATOM 667 C C . LEU A 1 84 ? -25.521 -7.738 29.678 1.00 94.62 84 LEU A C 1
ATOM 669 O O . LEU A 1 84 ? -25.843 -8.085 30.816 1.00 94.62 84 LEU A O 1
ATOM 673 N N . LEU A 1 85 ? -25.163 -6.484 29.398 1.00 94.31 85 LEU A N 1
ATOM 674 C CA . LEU A 1 85 ? -25.261 -5.398 30.372 1.00 94.31 85 LEU A CA 1
ATOM 675 C C . LEU A 1 85 ? -26.723 -5.047 30.661 1.00 94.31 85 LEU A C 1
ATOM 677 O O . LEU A 1 85 ? -27.062 -4.839 31.828 1.00 94.31 85 LEU A O 1
ATOM 681 N N . ASP A 1 86 ? -27.583 -5.052 29.644 1.00 92.88 86 ASP A N 1
ATOM 682 C CA . ASP A 1 86 ? -29.023 -4.836 29.799 1.00 92.88 86 ASP A CA 1
ATOM 683 C C . ASP A 1 86 ? -29.675 -5.964 30.616 1.00 92.88 86 ASP A C 1
ATOM 685 O O . ASP A 1 86 ? -30.428 -5.701 31.559 1.00 92.88 86 ASP A O 1
ATOM 689 N N . GLU A 1 87 ? -29.322 -7.223 30.335 1.00 92.12 87 GLU A N 1
ATOM 690 C CA . GLU A 1 87 ? -29.764 -8.384 31.121 1.00 92.12 87 GLU A CA 1
ATOM 691 C C . GLU A 1 87 ? -29.312 -8.292 32.588 1.00 92.12 87 GLU A C 1
ATOM 693 O O . GLU A 1 87 ? -30.094 -8.547 33.510 1.00 92.12 87 GLU A O 1
ATOM 698 N N . LEU A 1 88 ? -28.057 -7.893 32.828 1.00 91.38 88 LEU A N 1
ATOM 699 C CA . LEU A 1 88 ? -27.518 -7.728 34.178 1.00 91.38 88 LEU A CA 1
ATOM 700 C C . LEU A 1 88 ? -28.228 -6.602 34.944 1.00 91.38 88 LEU A C 1
ATOM 702 O O . LEU A 1 88 ? -28.511 -6.750 36.138 1.00 91.38 88 LEU A O 1
ATOM 706 N N . ALA A 1 89 ? -28.522 -5.485 34.276 1.00 88.50 89 ALA A N 1
ATOM 707 C CA . ALA A 1 89 ? -29.254 -4.371 34.867 1.00 88.50 89 ALA A CA 1
ATOM 708 C C . ALA A 1 89 ? -30.681 -4.782 35.261 1.00 88.50 89 ALA A C 1
ATOM 710 O O . ALA A 1 89 ? -31.118 -4.477 36.375 1.00 88.50 89 ALA A O 1
ATOM 711 N N . ALA A 1 90 ? -31.375 -5.526 34.394 1.00 85.94 90 ALA A N 1
ATOM 712 C CA . ALA A 1 90 ? -32.705 -6.060 34.676 1.00 85.94 90 ALA A CA 1
ATOM 713 C C . ALA A 1 90 ? -32.688 -7.040 35.861 1.00 85.94 90 ALA A C 1
ATOM 715 O O . ALA A 1 90 ? -33.494 -6.909 36.782 1.00 85.94 90 ALA A O 1
ATOM 716 N N . PHE A 1 91 ? -31.719 -7.961 35.898 1.00 83.81 91 PHE A N 1
ATOM 717 C CA . PHE A 1 91 ? -31.573 -8.907 37.006 1.00 83.81 91 PHE A CA 1
ATOM 718 C C . PHE A 1 91 ? -31.317 -8.207 38.348 1.00 83.81 91 PHE A C 1
ATOM 720 O O . PHE A 1 91 ? -31.910 -8.575 39.361 1.00 83.81 91 PHE A O 1
ATOM 727 N N . SER A 1 92 ? -30.454 -7.186 38.367 1.00 79.44 92 SER A N 1
ATOM 728 C CA . SER A 1 92 ? -30.168 -6.399 39.574 1.00 79.44 92 SER A CA 1
ATOM 729 C C . SER A 1 92 ? -31.421 -5.689 40.101 1.00 79.44 92 SER A C 1
ATOM 731 O O . SER A 1 92 ? -31.671 -5.679 41.309 1.00 79.44 92 SER A O 1
ATOM 733 N N . LEU A 1 93 ? -32.247 -5.146 39.197 1.00 72.69 93 LEU A N 1
ATOM 734 C CA . LEU A 1 93 ? -33.500 -4.488 39.558 1.00 72.69 93 LEU A CA 1
ATOM 735 C C . LEU A 1 93 ? -34.527 -5.487 40.106 1.00 72.69 93 LEU A C 1
ATOM 737 O O . LEU A 1 93 ? -35.101 -5.234 41.164 1.00 72.69 93 LEU A O 1
ATOM 741 N N . ASP A 1 94 ? -34.713 -6.634 39.452 1.00 75.38 94 ASP A N 1
ATOM 742 C CA . ASP A 1 94 ? -35.624 -7.683 39.923 1.00 75.38 94 ASP A CA 1
ATOM 743 C C . ASP A 1 94 ? -35.180 -8.261 41.271 1.00 75.38 94 ASP A C 1
ATOM 745 O O . ASP A 1 94 ? -36.003 -8.451 42.169 1.00 75.38 94 ASP A O 1
ATOM 749 N N . ALA A 1 95 ? -33.876 -8.488 41.458 1.00 68.81 95 ALA A N 1
ATOM 750 C CA . ALA A 1 95 ? -33.322 -8.945 42.728 1.00 68.81 95 ALA A CA 1
ATOM 751 C C . ALA A 1 95 ? -33.532 -7.918 43.855 1.00 68.81 95 ALA A C 1
ATOM 753 O O . ALA A 1 95 ? -33.828 -8.308 44.984 1.00 68.81 95 ALA A O 1
ATOM 754 N N . ALA A 1 96 ? -33.426 -6.617 43.561 1.00 65.94 96 ALA A N 1
ATOM 755 C CA . ALA A 1 96 ? -33.684 -5.549 44.526 1.00 65.94 96 ALA A CA 1
ATOM 756 C C . ALA A 1 96 ? -35.185 -5.340 44.814 1.00 65.94 96 ALA A C 1
ATOM 758 O O . ALA A 1 96 ? -35.560 -4.996 45.938 1.00 65.94 96 ALA A O 1
ATOM 759 N N . LEU A 1 97 ? -36.052 -5.543 43.815 1.00 67.94 97 LEU A N 1
ATOM 760 C CA . LEU A 1 97 ? -37.508 -5.436 43.949 1.00 67.94 97 LEU A CA 1
ATOM 761 C C . LEU A 1 97 ? -38.129 -6.644 44.646 1.00 67.94 97 LEU A C 1
ATOM 763 O O . LEU A 1 97 ? -39.197 -6.504 45.248 1.00 67.94 97 LEU A O 1
ATOM 767 N N . LYS A 1 98 ? -37.454 -7.799 44.634 1.00 56.56 98 LYS A N 1
ATOM 768 C CA . LYS A 1 98 ? -37.801 -8.959 45.457 1.00 56.56 98 LYS A CA 1
ATOM 769 C C . LYS A 1 98 ? -37.479 -8.663 46.927 1.00 56.56 98 LYS A C 1
ATOM 771 O O . LYS A 1 98 ? -36.574 -9.233 47.530 1.00 56.56 98 LYS A O 1
ATOM 776 N N . LYS A 1 99 ? -38.241 -7.740 47.522 1.00 56.22 99 LYS A N 1
ATOM 777 C CA . LYS A 1 99 ? -38.347 -7.626 48.977 1.00 56.22 99 LYS A CA 1
ATOM 778 C C . LYS A 1 99 ? -38.737 -9.012 49.499 1.00 56.22 99 LYS A C 1
ATOM 780 O O . LYS A 1 99 ? -39.622 -9.625 48.902 1.00 56.22 99 LYS A O 1
ATOM 785 N N . PRO A 1 100 ? -38.091 -9.529 50.559 1.00 55.69 100 PRO A N 1
ATOM 786 C CA . PRO A 1 100 ? -38.575 -10.740 51.197 1.00 55.69 100 PRO A CA 1
ATOM 787 C C . PRO A 1 100 ? -40.031 -10.480 51.570 1.00 55.69 100 PRO A C 1
ATOM 789 O O . PRO A 1 100 ? -40.322 -9.469 52.219 1.00 55.69 100 PRO A O 1
ATOM 792 N N . ASP A 1 101 ? -40.930 -11.331 51.077 1.00 53.84 101 ASP A N 1
ATOM 793 C CA . ASP A 1 101 ? -42.342 -11.241 51.407 1.00 53.84 101 ASP A CA 1
ATOM 794 C C . ASP A 1 101 ? -42.471 -11.115 52.920 1.00 53.84 101 ASP A C 1
ATOM 796 O O . ASP A 1 101 ? -41.884 -11.873 53.698 1.00 53.84 101 ASP A O 1
ATOM 800 N N . GLY A 1 102 ? -43.152 -10.038 53.294 1.00 47.41 102 GLY A N 1
ATOM 801 C CA . GLY A 1 102 ? -43.174 -9.514 54.636 1.00 47.41 102 GLY A CA 1
ATOM 802 C C . GLY A 1 102 ? -43.693 -10.535 55.630 1.00 47.41 102 GLY A C 1
ATOM 803 O O . GLY A 1 102 ? -44.729 -11.172 55.445 1.00 47.41 102 GLY A O 1
ATOM 804 N N . GLU A 1 103 ? -43.014 -10.576 56.766 1.00 48.12 103 GLU A N 1
ATOM 805 C CA . GLU A 1 103 ? -43.651 -10.806 58.049 1.00 48.12 103 GLU A CA 1
ATOM 806 C C . GLU A 1 103 ? -44.879 -9.880 58.184 1.00 48.12 103 GLU A C 1
ATOM 808 O O . GLU A 1 103 ? -44.768 -8.724 58.584 1.00 48.12 103 GLU A O 1
ATOM 813 N N . GLN A 1 104 ? -46.077 -10.370 57.874 1.00 46.44 104 GLN A N 1
ATOM 814 C CA . GLN A 1 104 ? -47.326 -9.755 58.331 1.00 46.44 104 GLN A CA 1
ATOM 815 C C . GLN A 1 104 ? -48.218 -10.800 58.991 1.00 46.44 104 GLN A C 1
ATOM 817 O O . GLN A 1 104 ? -49.268 -11.210 58.518 1.00 46.44 104 GLN A O 1
ATOM 822 N N . LYS A 1 105 ? -47.730 -11.209 60.160 1.00 43.62 105 LYS 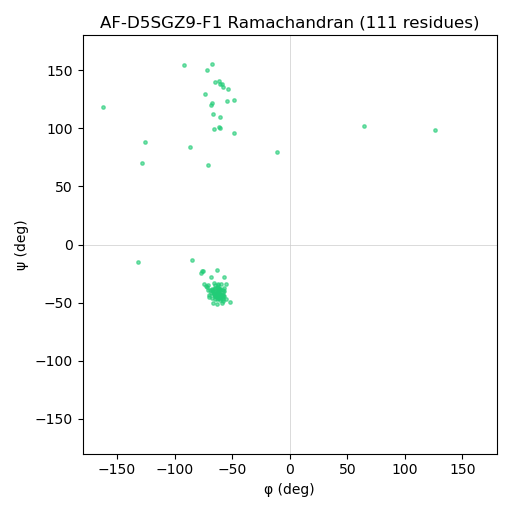A N 1
ATOM 823 C CA . LYS A 1 105 ? -48.445 -11.306 61.437 1.00 43.62 105 LYS A CA 1
ATOM 824 C C . LYS A 1 105 ? -49.833 -10.627 61.439 1.00 43.62 105 LYS A C 1
ATOM 826 O O . LYS A 1 105 ? -49.983 -9.554 62.015 1.00 43.62 105 LYS A O 1
ATOM 831 N N . GLN A 1 106 ? -50.867 -11.267 60.894 1.00 43.31 106 GLN A N 1
ATOM 832 C CA . GLN A 1 106 ? -52.253 -10.961 61.262 1.00 43.31 106 GLN A CA 1
ATOM 833 C C . GLN A 1 106 ? -52.630 -11.794 62.485 1.00 43.31 106 GLN A C 1
ATOM 835 O O . GLN A 1 106 ? -53.162 -12.898 62.433 1.00 43.31 106 GLN A O 1
ATOM 840 N N . ARG A 1 107 ? -52.246 -11.226 63.628 1.00 40.25 107 ARG A N 1
ATOM 841 C CA . ARG A 1 107 ? -52.890 -11.454 64.913 1.00 40.25 107 ARG A CA 1
ATOM 842 C C . ARG A 1 107 ? -54.317 -10.903 64.826 1.00 40.25 107 ARG A C 1
ATOM 844 O O . ARG A 1 107 ? -54.501 -9.785 64.358 1.00 40.25 107 ARG A O 1
ATOM 851 N N . SER A 1 108 ? -55.238 -11.654 65.425 1.00 44.94 108 SER A N 1
ATOM 852 C CA . SER A 1 108 ? -56.491 -11.198 66.042 1.00 44.94 108 SER A CA 1
ATOM 853 C C . SER A 1 108 ? -57.550 -10.564 65.139 1.00 44.94 108 SER A C 1
ATOM 855 O O . SER A 1 108 ? -57.540 -9.359 64.943 1.00 44.94 108 SER A O 1
ATOM 857 N N . GLU A 1 109 ? -58.575 -11.354 64.813 1.00 49.03 109 GLU A N 1
ATOM 858 C CA . GLU A 1 109 ? -59.965 -10.925 65.006 1.00 49.03 109 GLU A CA 1
ATOM 859 C C . GLU A 1 109 ? -60.689 -11.981 65.849 1.00 49.03 109 GLU A C 1
ATOM 861 O O . GLU A 1 109 ? -61.225 -12.983 65.389 1.00 49.03 109 GLU A O 1
ATOM 866 N N . SER A 1 110 ? -60.584 -11.771 67.157 1.00 46.22 110 SER A N 1
ATOM 867 C CA . SER A 1 110 ? -61.556 -12.208 68.142 1.00 46.22 110 SER A CA 1
ATOM 868 C C . SER A 1 110 ? -62.788 -11.312 68.042 1.00 46.22 110 SER A C 1
ATOM 870 O O . SER A 1 110 ? -62.645 -10.095 68.163 1.00 46.22 110 SER A O 1
ATOM 872 N N . GLY A 1 111 ? -63.968 -11.917 67.948 1.00 43.09 111 GLY A N 1
ATOM 873 C CA . GLY A 1 111 ? -65.227 -11.278 68.318 1.00 43.09 111 GLY A CA 1
ATOM 874 C C . GLY A 1 111 ? -66.278 -11.309 67.222 1.00 43.09 111 GLY A C 1
ATOM 875 O O . GLY A 1 111 ? -66.306 -10.427 66.381 1.00 43.09 111 GLY A O 1
ATOM 876 N N . ASP A 1 112 ? -67.202 -12.261 67.310 1.00 45.62 112 ASP A N 1
ATOM 877 C CA . ASP A 1 112 ? -68.600 -11.864 67.466 1.00 45.62 112 ASP A CA 1
ATOM 878 C C . ASP A 1 112 ? -69.448 -13.035 67.991 1.00 45.62 112 ASP A C 1
ATOM 880 O O . ASP A 1 112 ? -69.574 -14.063 67.332 1.00 45.62 112 ASP A O 1
ATOM 884 N N . LYS A 1 113 ? -70.015 -12.787 69.179 1.00 49.28 113 LYS A N 1
ATOM 885 C CA . LYS A 1 113 ? -71.231 -13.352 69.801 1.00 49.28 113 LYS A CA 1
ATOM 886 C C . LYS A 1 113 ? -71.291 -14.834 70.168 1.00 49.28 113 LYS A C 1
ATOM 888 O O . LYS A 1 113 ? -71.464 -15.693 69.283 1.00 49.28 113 LYS A O 1
#

pLDDT: mean 79.52, std 17.01, range [39.22, 98.12]

Solvent-accessible surface area (backbone at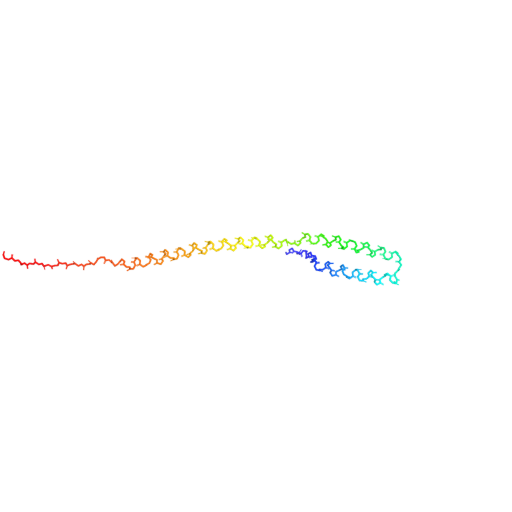oms only — not comparable to full-atom values): 6808 Å² total; per-residue (Å²): 133,82,80,74,77,78,69,80,50,61,64,57,43,50,55,47,48,51,52,50,51,54,51,46,60,61,35,68,80,75,50,54,73,66,56,52,52,53,47,50,52,50,48,53,52,46,53,52,53,38,58,56,42,54,72,68,55,75,59,61,69,61,54,49,49,52,50,53,51,52,51,55,53,48,50,56,54,46,54,56,49,52,52,52,48,53,52,51,53,51,50,53,50,53,59,67,67,57,60,77,83,69,93,70,86,81,72,80,87,83,86,83,135

Nearest PDB structures (foldseek):
  7o3z-assembly1_F  TM=5.551E-01  e=6.343E+00  Synechocystis sp. PCC 6803 substr. Kazusa

Organism: Caenorhabditis elegans (NCBI:txid6239)

Mean predicted aligned error: 16.5 Å

Radius of gyration: 39.16 Å; Cα contacts (8 Å, |Δi|>4): 26; chains: 1; bounding box: 101×31×98 Å

Sequence (113 aa):
MSKEVIKPSAESYLNKLYADLFHLVNSVEKGSGSELTVRLRNVEADIASFKDALKSIPDIGVEEYKERRKIAALYKQIEKKDELLDELAAFSLDAALKKPDGEQKQRSESGDK